Protein AF-A0AA38F7Z0-F1 (afdb_monomer)

InterPro domains:
  IPR015679 Phospholipase D family [PTHR18896] (1-92)
  IPR024632 Phospholipase D, C-terminal [PF12357] (46-92)

Secondary structure (DSSP, 8-state):
--SSSS---------TTSSTTTS---SHHHHHHHHHHHHHHS---GGGG-TTSHHHHHHHHHHHHHHHHHHHSGGGGSGGG-S-S-------

Structure (mmCIF, N/CA/C/O backbone):
data_AF-A0AA38F7Z0-F1
#
_entry.id   AF-A0AA38F7Z0-F1
#
loop_
_atom_site.group_PDB
_atom_site.id
_atom_site.type_symbol
_atom_site.label_atom_id
_atom_site.label_alt_id
_atom_site.label_comp_id
_atom_site.label_asym_id
_atom_site.label_entity_id
_atom_site.label_seq_id
_atom_site.pdbx_PDB_ins_code
_atom_site.Cartn_x
_atom_site.Cartn_y
_atom_site.Cartn_z
_atom_site.occupancy
_atom_site.B_iso_or_equiv
_atom_site.auth_seq_id
_atom_site.auth_comp_id
_atom_site.auth_asym_id
_atom_site.auth_atom_id
_atom_site.pdbx_PDB_model_num
ATOM 1 N N . MET A 1 1 ? 18.245 2.809 6.932 1.00 81.88 1 MET A N 1
ATOM 2 C CA . MET A 1 1 ? 19.049 2.989 5.702 1.00 81.88 1 MET A CA 1
ATOM 3 C C . MET A 1 1 ? 20.378 3.685 6.009 1.00 81.88 1 MET A C 1
ATOM 5 O O . MET A 1 1 ? 20.745 4.636 5.338 1.00 81.88 1 MET A O 1
ATOM 9 N N . ASP A 1 2 ? 21.088 3.254 7.049 1.00 92.62 2 ASP A N 1
ATOM 10 C CA . ASP A 1 2 ? 22.281 3.964 7.538 1.00 92.62 2 ASP A CA 1
ATOM 11 C C . ASP A 1 2 ? 23.550 3.627 6.732 1.00 92.62 2 ASP A C 1
ATOM 13 O O . ASP A 1 2 ? 24.477 4.423 6.656 1.00 92.62 2 ASP A O 1
ATOM 17 N N . GLY A 1 3 ? 23.599 2.444 6.107 1.00 93.44 3 GLY A N 1
ATOM 18 C CA . GLY A 1 3 ? 24.756 1.966 5.340 1.00 93.44 3 GLY A CA 1
ATOM 19 C C . GLY A 1 3 ? 25.970 1.579 6.195 1.00 93.44 3 GLY A C 1
ATOM 20 O O . GLY A 1 3 ? 26.773 0.766 5.748 1.00 93.44 3 GLY A O 1
ATOM 21 N N . ALA A 1 4 ? 26.082 2.102 7.422 1.00 94.50 4 ALA A N 1
ATOM 22 C CA . ALA A 1 4 ? 27.134 1.785 8.389 1.00 94.50 4 ALA A CA 1
ATOM 23 C C . ALA A 1 4 ? 26.650 0.927 9.578 1.00 94.50 4 ALA A C 1
ATOM 25 O O . ALA A 1 4 ? 27.422 0.651 10.496 1.00 94.50 4 ALA A O 1
ATOM 26 N N . ARG A 1 5 ? 25.386 0.490 9.558 1.00 95.88 5 ARG A N 1
ATOM 27 C CA . ARG A 1 5 ? 24.814 -0.469 10.515 1.00 95.88 5 ARG A CA 1
ATOM 28 C C . ARG A 1 5 ? 24.718 -1.841 9.858 1.00 95.88 5 ARG A C 1
ATOM 30 O O . ARG A 1 5 ? 25.733 -2.510 9.694 1.00 95.88 5 ARG A O 1
ATOM 37 N N . ASP A 1 6 ? 23.525 -2.227 9.431 1.00 96.56 6 ASP A N 1
ATOM 38 C CA . ASP A 1 6 ? 23.291 -3.522 8.803 1.00 96.56 6 ASP A CA 1
ATOM 39 C C . ASP A 1 6 ? 23.549 -3.472 7.292 1.00 96.56 6 ASP A C 1
ATOM 41 O O . ASP A 1 6 ? 23.405 -2.430 6.643 1.00 96.56 6 ASP A O 1
ATOM 45 N N . SER A 1 7 ? 23.953 -4.617 6.735 1.00 95.56 7 SER A N 1
ATOM 46 C CA . SER A 1 7 ? 24.134 -4.782 5.291 1.00 95.56 7 SER A CA 1
ATOM 47 C C . SER A 1 7 ? 22.792 -5.067 4.625 1.00 95.56 7 SER A C 1
ATOM 49 O O . SER A 1 7 ? 22.141 -6.052 4.955 1.00 95.56 7 SER A O 1
ATOM 51 N N . GLU A 1 8 ? 22.422 -4.239 3.652 1.00 97.44 8 GLU A N 1
ATOM 52 C CA . GLU A 1 8 ? 2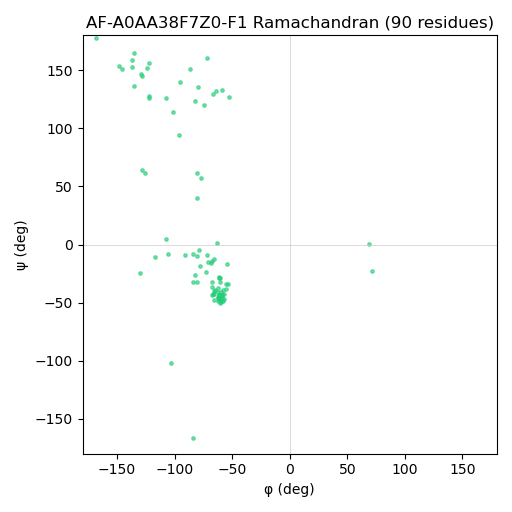1.177 -4.349 2.888 1.00 97.44 8 GLU A CA 1
ATOM 53 C C . GLU A 1 8 ? 21.478 -4.421 1.386 1.00 97.44 8 GLU A C 1
ATOM 55 O O . GLU A 1 8 ? 22.466 -3.852 0.912 1.00 97.44 8 GLU A O 1
ATOM 60 N N . ILE A 1 9 ? 20.610 -5.077 0.612 1.00 96.81 9 ILE A N 1
ATOM 61 C CA . ILE A 1 9 ? 20.673 -5.097 -0.856 1.00 96.81 9 ILE A CA 1
ATOM 62 C C . ILE A 1 9 ? 19.276 -4.878 -1.442 1.00 96.81 9 ILE A C 1
ATOM 64 O O . ILE A 1 9 ? 18.299 -5.462 -0.983 1.00 96.81 9 ILE A O 1
ATOM 68 N N . ALA A 1 10 ? 19.174 -4.034 -2.470 1.00 97.12 10 ALA A N 1
ATOM 69 C CA . ALA A 1 10 ? 17.915 -3.711 -3.135 1.00 97.12 10 ALA A CA 1
ATOM 70 C C . ALA A 1 10 ? 18.083 -3.686 -4.660 1.00 97.12 10 ALA A C 1
ATOM 72 O O . ALA A 1 10 ? 19.162 -3.392 -5.173 1.00 97.12 10 ALA A O 1
ATOM 73 N N . MET A 1 11 ? 16.995 -3.966 -5.383 1.00 97.69 11 MET A N 1
ATOM 74 C CA . MET A 1 11 ? 16.929 -3.893 -6.844 1.00 97.69 11 MET A CA 1
ATOM 75 C C . MET A 1 11 ? 15.831 -2.919 -7.267 1.00 97.69 11 MET A C 1
ATOM 77 O O . MET A 1 11 ? 14.674 -3.077 -6.884 1.00 97.69 11 MET A O 1
ATOM 81 N N . GLY A 1 12 ? 16.195 -1.940 -8.093 1.00 96.31 12 GLY A N 1
ATOM 82 C CA . GLY A 1 12 ? 15.261 -1.021 -8.736 1.00 96.31 12 GLY A CA 1
ATOM 83 C C . GLY A 1 12 ? 15.138 -1.339 -10.222 1.00 96.31 12 GLY A C 1
ATOM 84 O O . GLY A 1 12 ? 16.138 -1.389 -10.933 1.00 96.31 12 GLY A O 1
ATOM 85 N N . ALA A 1 13 ? 13.914 -1.541 -10.706 1.00 94.06 13 ALA A N 1
ATOM 86 C CA . A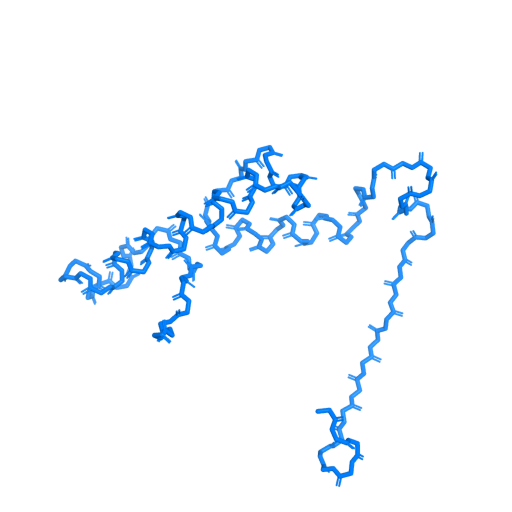LA A 1 13 ? 13.646 -1.783 -12.119 1.00 94.06 13 ALA A CA 1
ATOM 87 C C . ALA A 1 13 ? 12.301 -1.177 -12.538 1.00 94.06 13 ALA A C 1
ATOM 89 O O . ALA A 1 13 ? 11.362 -1.108 -11.749 1.00 94.06 13 ALA A O 1
ATOM 90 N N . TYR A 1 14 ? 12.195 -0.788 -13.807 1.00 91.88 14 TYR A N 1
ATOM 91 C CA . TYR A 1 14 ? 10.955 -0.330 -14.432 1.00 91.88 14 TYR A CA 1
ATOM 92 C C . TYR A 1 14 ? 10.795 -0.972 -15.816 1.00 91.88 14 TYR A C 1
ATOM 94 O O . TYR A 1 14 ? 11.736 -1.549 -16.367 1.00 91.88 14 TYR A O 1
ATOM 102 N N . LYS A 1 15 ? 9.588 -0.912 -16.386 1.00 89.00 15 LYS A N 1
ATOM 103 C CA . LYS A 1 15 ? 9.324 -1.365 -17.758 1.00 89.00 15 LYS A CA 1
ATOM 104 C C . LYS A 1 15 ? 9.263 -0.149 -18.683 1.00 89.00 15 LYS A C 1
ATOM 10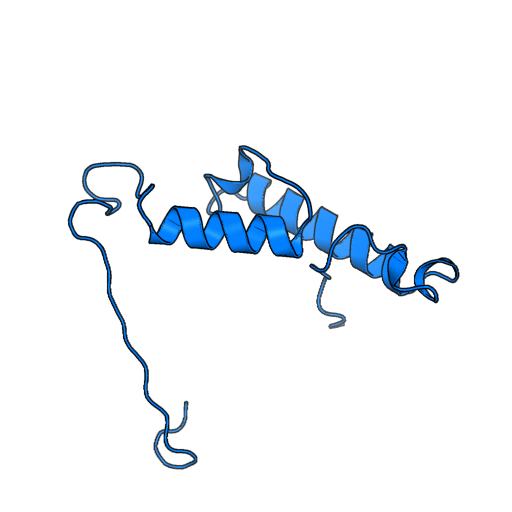6 O O . LYS A 1 15 ? 8.312 0.611 -18.547 1.00 89.00 15 LYS A O 1
ATOM 111 N N . PRO A 1 16 ? 10.202 0.025 -19.636 1.00 87.88 16 PRO A N 1
ATOM 112 C CA . PRO A 1 16 ? 10.247 1.218 -20.489 1.00 87.88 16 PRO A CA 1
ATOM 113 C C . PRO A 1 16 ? 8.940 1.505 -21.245 1.00 87.88 16 PRO A C 1
ATOM 115 O O . PRO A 1 16 ? 8.523 2.654 -21.323 1.00 87.88 16 PRO A O 1
ATOM 118 N N . LEU A 1 17 ? 8.253 0.457 -21.719 1.00 86.50 17 LEU A N 1
ATOM 119 C CA . LEU A 1 17 ? 6.973 0.560 -22.442 1.00 86.50 17 LEU A CA 1
ATOM 120 C C . LEU A 1 17 ? 5.741 0.778 -21.541 1.00 86.50 17 LEU A C 1
ATOM 122 O O . LEU A 1 17 ? 4.635 0.923 -22.044 1.00 86.50 17 LEU A O 1
ATOM 126 N N . HIS A 1 18 ? 5.903 0.767 -20.217 1.00 83.19 18 HIS A N 1
ATOM 127 C CA . HIS A 1 18 ? 4.824 0.998 -19.253 1.00 83.19 18 HIS A CA 1
ATOM 128 C C . HIS A 1 18 ? 5.225 2.132 -18.309 1.00 83.19 18 HIS A C 1
ATOM 130 O O . HIS A 1 18 ? 5.380 1.935 -17.104 1.00 83.19 18 HIS A O 1
ATOM 136 N N . THR A 1 19 ? 5.445 3.313 -18.883 1.00 83.19 19 THR A N 1
ATOM 137 C CA . THR A 1 19 ? 5.789 4.541 -18.160 1.00 83.19 19 THR A CA 1
ATOM 138 C C . THR A 1 19 ? 4.768 5.633 -18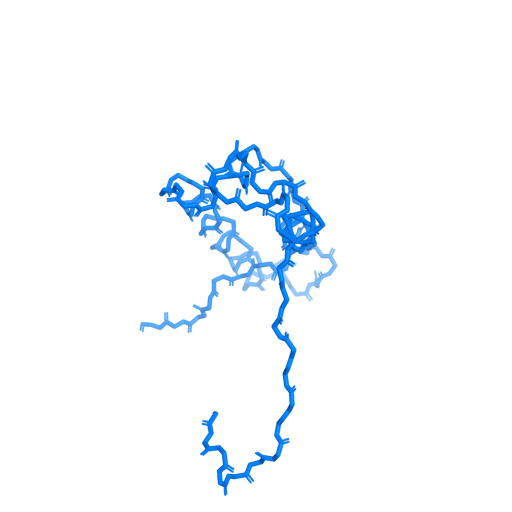.461 1.00 83.19 19 THR A C 1
ATOM 140 O O . THR A 1 19 ? 4.136 5.620 -19.514 1.00 83.19 19 THR A O 1
ATOM 143 N N . TYR A 1 20 ? 4.642 6.602 -17.551 1.00 73.81 20 TYR A N 1
ATOM 144 C CA . TYR A 1 20 ? 3.704 7.729 -17.643 1.00 73.81 20 TYR A CA 1
ATOM 145 C C . TYR A 1 20 ? 3.939 8.689 -18.829 1.00 73.81 20 TYR A C 1
ATOM 147 O O . TYR A 1 20 ? 3.223 9.679 -18.940 1.00 73.81 20 TYR A O 1
ATOM 155 N N . MET A 1 21 ? 4.932 8.443 -19.692 1.00 68.31 21 MET A N 1
ATOM 156 C CA . MET A 1 21 ? 5.231 9.320 -20.828 1.00 68.31 21 MET A CA 1
ATOM 157 C C . MET A 1 21 ? 4.305 9.090 -22.031 1.00 68.31 21 MET A C 1
ATOM 159 O O . MET A 1 21 ? 3.975 10.063 -22.698 1.00 68.31 21 MET A O 1
ATOM 163 N N . ASP A 1 22 ? 3.834 7.856 -22.266 1.00 54.66 22 ASP A N 1
ATOM 164 C CA . ASP A 1 22 ? 3.079 7.513 -23.489 1.00 54.66 22 ASP A CA 1
ATOM 165 C C . ASP A 1 22 ? 1.755 6.762 -23.236 1.00 54.66 22 ASP A C 1
ATOM 167 O O . ASP A 1 22 ? 0.845 6.816 -24.063 1.00 54.66 22 ASP A O 1
ATOM 171 N N . VAL A 1 23 ? 1.611 6.053 -22.107 1.00 62.62 23 VAL A N 1
ATOM 172 C CA . VAL A 1 23 ? 0.422 5.240 -21.772 1.00 62.62 23 VAL A CA 1
ATOM 173 C C . VAL A 1 23 ? 0.222 5.234 -20.253 1.00 62.62 23 VAL A C 1
ATOM 175 O O . VAL A 1 23 ? 1.188 5.356 -19.499 1.00 62.62 23 VAL A O 1
ATOM 178 N N . SER A 1 24 ? -1.012 5.040 -19.769 1.00 70.56 24 SER A N 1
ATOM 179 C CA . SER A 1 24 ? -1.220 4.669 -18.359 1.00 70.56 24 SER A CA 1
ATOM 180 C C . SER A 1 24 ? -0.347 3.440 -18.044 1.00 70.56 24 SER A C 1
ATOM 182 O O . SER A 1 24 ? -0.402 2.466 -18.803 1.00 70.56 24 SER A O 1
ATOM 184 N N . PRO A 1 25 ? 0.498 3.456 -16.994 1.00 81.50 25 PRO A N 1
ATOM 185 C CA . PRO A 1 25 ? 1.514 2.428 -16.762 1.00 81.50 25 PRO A CA 1
ATOM 186 C C . PRO A 1 25 ? 0.916 1.129 -16.194 1.00 81.50 25 PRO A C 1
ATOM 188 O O . PRO A 1 25 ? 1.343 0.627 -15.160 1.00 81.50 25 PRO A O 1
ATOM 191 N N . GLN A 1 26 ? -0.042 0.535 -16.904 1.00 86.06 26 GLN A N 1
ATOM 192 C CA . GLN A 1 26 ? -0.782 -0.677 -16.537 1.00 86.06 26 GLN A CA 1
ATOM 193 C C . GLN A 1 26 ? 0.000 -1.970 -16.845 1.00 86.06 26 GLN A C 1
ATOM 195 O O . GLN A 1 26 ? -0.533 -2.956 -17.345 1.00 86.06 26 GLN A O 1
ATOM 200 N N . GLY A 1 27 ? 1.310 -1.961 -16.586 1.00 89.38 27 GLY A N 1
ATOM 201 C CA . GLY A 1 27 ? 2.175 -3.129 -16.752 1.00 89.38 27 GLY A CA 1
ATOM 202 C C . GLY A 1 27 ? 2.157 -4.067 -15.539 1.00 89.38 27 GLY A C 1
ATOM 203 O O . GLY A 1 27 ? 1.363 -3.924 -14.612 1.00 89.38 27 GLY A O 1
ATOM 204 N N . LYS A 1 28 ? 3.121 -4.998 -15.489 1.00 92.31 28 LYS A N 1
ATOM 205 C CA . LYS A 1 28 ? 3.267 -5.951 -14.366 1.00 92.31 28 LYS A CA 1
ATOM 206 C C . LYS A 1 28 ? 3.382 -5.283 -12.990 1.00 92.31 28 LYS A C 1
ATOM 208 O O . LYS A 1 28 ? 2.900 -5.844 -12.018 1.00 92.31 28 LYS A O 1
ATOM 213 N N . ILE A 1 29 ? 4.013 -4.110 -12.912 1.00 93.44 29 ILE A N 1
ATOM 214 C CA . ILE A 1 29 ? 4.156 -3.360 -11.654 1.00 93.44 29 ILE A CA 1
ATOM 215 C C . ILE A 1 29 ? 2.783 -2.892 -11.162 1.00 93.44 29 ILE A C 1
ATOM 217 O O . ILE A 1 29 ? 2.443 -3.127 -10.010 1.00 93.44 29 ILE A O 1
ATOM 221 N N . HIS A 1 30 ? 1.974 -2.298 -12.041 1.00 93.25 30 HIS A N 1
ATOM 222 C CA . HIS A 1 30 ? 0.615 -1.882 -11.703 1.00 93.25 30 HIS A CA 1
ATOM 223 C C . HIS A 1 30 ? -0.254 -3.073 -11.296 1.00 93.25 30 HIS A C 1
ATOM 225 O O . HIS A 1 30 ? -0.866 -3.032 -10.238 1.00 93.25 30 HIS A O 1
ATOM 231 N N . GLY A 1 31 ? -0.230 -4.171 -12.061 1.00 94.62 31 GLY A N 1
ATOM 232 C CA . GLY A 1 31 ? -0.962 -5.387 -11.689 1.00 94.62 31 GLY A CA 1
ATOM 233 C C . GLY A 1 31 ? -0.544 -5.947 -10.324 1.00 94.62 31 GLY A C 1
ATOM 234 O O . GLY A 1 31 ? -1.395 -6.362 -9.546 1.00 94.62 31 GLY A O 1
ATOM 235 N N . PHE A 1 32 ? 0.752 -5.906 -9.998 1.00 96.19 32 PHE A N 1
ATOM 236 C CA . PHE A 1 32 ? 1.249 -6.320 -8.685 1.00 96.19 32 PHE A CA 1
ATOM 237 C C . PHE A 1 32 ? 0.756 -5.401 -7.558 1.00 96.19 32 PHE A C 1
ATOM 239 O O . PHE A 1 32 ? 0.309 -5.896 -6.530 1.00 96.19 32 PHE A O 1
ATOM 246 N N . ILE A 1 33 ? 0.756 -4.079 -7.769 1.00 95.25 33 ILE A N 1
ATOM 247 C CA . ILE A 1 33 ? 0.200 -3.112 -6.808 1.00 95.25 33 ILE A CA 1
ATOM 248 C C . ILE A 1 33 ? -1.289 -3.385 -6.572 1.00 95.25 33 ILE A C 1
ATOM 250 O O . ILE A 1 33 ? -1.702 -3.511 -5.424 1.00 95.25 33 ILE A O 1
ATOM 254 N N . ILE A 1 34 ? -2.082 -3.544 -7.636 1.00 96.25 34 ILE A N 1
ATOM 255 C CA . ILE A 1 34 ? -3.519 -3.831 -7.522 1.00 96.25 34 ILE A CA 1
ATOM 256 C C . ILE A 1 34 ? -3.767 -5.176 -6.821 1.00 96.25 34 ILE A C 1
ATOM 258 O O . ILE A 1 34 ? -4.681 -5.279 -6.008 1.00 96.25 34 ILE A O 1
ATOM 262 N N . SER A 1 35 ? -2.930 -6.189 -7.068 1.00 96.94 35 SER A N 1
ATOM 263 C CA . SER A 1 35 ? -3.008 -7.474 -6.361 1.00 96.94 35 SER A CA 1
ATOM 264 C C . SER A 1 35 ? -2.780 -7.326 -4.856 1.00 96.94 35 SER A C 1
ATOM 266 O O . SER A 1 35 ? -3.518 -7.928 -4.084 1.00 96.94 35 SER A O 1
ATOM 268 N N . LEU A 1 36 ? -1.792 -6.528 -4.436 1.00 97.31 36 LEU A N 1
ATOM 269 C CA . LEU A 1 36 ? -1.549 -6.252 -3.015 1.00 97.31 36 LEU A CA 1
ATOM 270 C C . LEU A 1 36 ? -2.706 -5.465 -2.395 1.00 97.31 36 LEU A C 1
ATOM 272 O O . LEU A 1 36 ? -3.119 -5.736 -1.273 1.00 97.31 36 LEU A O 1
ATOM 276 N N . TRP A 1 37 ? -3.261 -4.504 -3.131 1.00 97.31 37 TRP A N 1
ATOM 277 C CA . TRP A 1 37 ? -4.422 -3.741 -2.676 1.00 97.31 37 TRP A CA 1
ATOM 278 C C . TRP A 1 37 ? -5.628 -4.655 -2.456 1.00 97.31 37 TRP A C 1
ATOM 280 O O . TRP A 1 37 ? -6.273 -4.561 -1.416 1.00 97.31 37 TRP A O 1
ATOM 290 N N . TYR A 1 38 ? -5.883 -5.586 -3.377 1.00 96.81 38 TYR A N 1
ATOM 291 C CA . TYR A 1 38 ? -6.925 -6.594 -3.213 1.00 96.81 38 TYR A CA 1
ATOM 292 C C . TYR A 1 38 ? -6.668 -7.518 -2.020 1.00 96.81 38 TYR A C 1
ATOM 294 O O . TYR A 1 38 ? -7.573 -7.746 -1.225 1.00 96.81 38 TYR A O 1
ATOM 302 N N . GLU A 1 39 ? -5.441 -8.018 -1.864 1.00 96.19 39 GLU A N 1
ATOM 303 C CA . GLU A 1 39 ? -5.060 -8.866 -0.730 1.00 96.19 39 GLU A CA 1
ATOM 304 C C . GLU A 1 39 ? -5.312 -8.167 0.613 1.00 96.19 39 GLU A C 1
ATOM 306 O O . GLU A 1 39 ? -5.824 -8.778 1.549 1.00 96.19 39 GLU A O 1
ATOM 311 N N . HIS A 1 40 ? -4.977 -6.879 0.707 1.00 95.88 40 HIS A N 1
ATOM 312 C CA . HIS A 1 40 ? -5.096 -6.135 1.954 1.00 95.88 40 HIS A CA 1
ATOM 313 C C . HIS A 1 40 ? -6.494 -5.573 2.209 1.00 95.88 40 HIS A C 1
ATOM 315 O O . HIS A 1 40 ? -6.885 -5.487 3.367 1.00 95.88 40 HIS A O 1
ATOM 321 N N . MET A 1 41 ? -7.253 -5.190 1.182 1.00 95.75 41 MET A N 1
ATOM 322 C CA . MET A 1 41 ? -8.566 -4.547 1.345 1.00 95.75 41 MET A CA 1
ATOM 323 C C . MET A 1 41 ? -9.752 -5.462 1.031 1.00 95.75 41 MET A C 1
ATOM 325 O O . MET A 1 41 ? -10.891 -5.069 1.258 1.00 95.75 41 MET A O 1
ATOM 329 N N . GLY A 1 42 ? -9.517 -6.661 0.492 1.00 94.06 42 GLY A N 1
ATOM 330 C CA . GLY A 1 42 ? -10.557 -7.639 0.158 1.00 94.06 42 GLY A CA 1
ATOM 331 C C . GLY A 1 42 ? -11.474 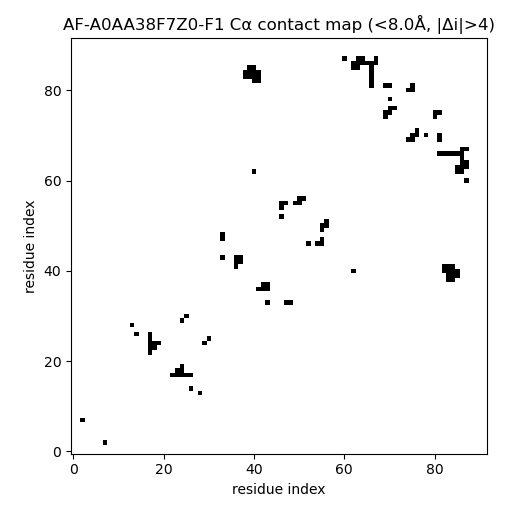-7.233 -1.003 1.00 94.06 42 GLY A C 1
ATOM 332 O O . GLY A 1 42 ? -12.386 -7.981 -1.358 1.00 94.06 42 GLY A O 1
ATOM 333 N N . ILE A 1 43 ? -11.250 -6.064 -1.613 1.00 95.00 43 ILE A N 1
ATOM 334 C CA . ILE A 1 43 ? -12.103 -5.488 -2.656 1.00 95.00 43 ILE A CA 1
ATOM 335 C C . ILE A 1 43 ? -11.270 -4.897 -3.796 1.00 95.00 43 ILE A C 1
ATOM 337 O O . ILE A 1 43 ? -10.102 -4.551 -3.623 1.00 95.00 43 ILE A O 1
ATOM 341 N N . LEU A 1 44 ? -11.892 -4.756 -4.966 1.00 94.94 44 LEU A N 1
ATOM 342 C CA . LEU A 1 44 ? -11.350 -4.030 -6.111 1.00 94.94 44 LEU A CA 1
ATOM 343 C C . LEU A 1 44 ? -12.322 -2.920 -6.497 1.00 94.94 44 LEU A C 1
ATOM 345 O O . LEU A 1 44 ? -13.505 -3.184 -6.703 1.00 94.94 44 LEU A O 1
ATOM 349 N N . LEU A 1 45 ? -11.810 -1.697 -6.600 1.00 94.69 45 LEU A N 1
ATOM 350 C CA . LEU A 1 45 ? -12.560 -0.513 -7.005 1.00 94.69 45 LEU A CA 1
ATOM 351 C C . LEU A 1 45 ? -11.812 0.204 -8.127 1.00 94.69 45 LEU A C 1
ATOM 353 O O . LEU A 1 45 ? -10.580 0.237 -8.127 1.00 94.69 45 LEU A O 1
ATOM 357 N N . ASP A 1 46 ? -12.551 0.821 -9.048 1.00 94.00 46 ASP A N 1
ATOM 358 C CA . ASP A 1 46 ? -11.969 1.583 -10.163 1.00 94.00 46 ASP A CA 1
ATOM 359 C C . ASP A 1 46 ? -11.127 2.769 -9.672 1.00 94.00 46 ASP A C 1
ATOM 361 O O . ASP A 1 46 ? -10.128 3.125 -10.297 1.00 94.00 46 ASP A O 1
ATOM 365 N N . ASP A 1 47 ? -11.467 3.332 -8.507 1.00 93.25 47 ASP A N 1
ATOM 366 C CA . ASP A 1 47 ? -10.676 4.367 -7.838 1.00 93.25 47 ASP A CA 1
ATOM 367 C C . ASP A 1 47 ? -9.211 3.944 -7.632 1.00 93.25 47 ASP A C 1
ATOM 369 O O . ASP A 1 47 ? -8.306 4.768 -7.771 1.00 93.25 47 ASP A O 1
ATOM 373 N N . PHE A 1 48 ? -8.950 2.652 -7.391 1.00 94.06 48 PHE A N 1
ATOM 374 C CA . PHE A 1 48 ? -7.601 2.119 -7.159 1.00 94.06 48 PHE A CA 1
ATOM 375 C C . PHE A 1 48 ? -6.712 2.169 -8.407 1.00 94.06 48 PHE A C 1
ATOM 377 O O . PHE A 1 48 ? -5.486 2.093 -8.303 1.00 94.06 48 PHE A O 1
ATOM 384 N N . LEU A 1 49 ? -7.299 2.352 -9.595 1.00 92.31 49 LEU A N 1
ATOM 385 C CA . LEU A 1 49 ? -6.551 2.599 -10.828 1.00 92.31 49 LEU A CA 1
ATOM 386 C C . LEU A 1 49 ? -5.911 3.998 -10.846 1.00 92.31 49 LEU A C 1
ATOM 388 O O . LEU A 1 49 ? -4.999 4.251 -11.639 1.00 92.31 49 LEU A O 1
ATOM 392 N N . HIS A 1 50 ? -6.351 4.889 -9.952 1.00 91.88 50 HIS A N 1
ATOM 393 C CA . HIS A 1 50 ? -5.920 6.279 -9.843 1.00 91.88 50 HIS A CA 1
ATOM 394 C C . HIS A 1 50 ? -5.498 6.631 -8.402 1.00 91.88 50 HIS A C 1
ATOM 396 O O . HIS A 1 50 ? -6.095 7.512 -7.778 1.00 91.88 50 HIS A O 1
ATOM 402 N N . PRO A 1 51 ? -4.425 6.009 -7.866 1.00 92.31 51 PRO A N 1
ATOM 403 C CA . PRO A 1 51 ? -4.003 6.186 -6.470 1.00 92.31 51 PRO A CA 1
ATOM 404 C C . PRO A 1 51 ? -3.517 7.606 -6.137 1.00 92.31 51 PRO A C 1
ATOM 406 O O . PRO A 1 51 ? -3.357 7.960 -4.975 1.00 92.31 51 PRO A O 1
ATOM 409 N N . ASN A 1 52 ? -3.274 8.440 -7.149 1.00 91.12 52 ASN A N 1
ATOM 410 C CA . ASN A 1 52 ? -2.941 9.854 -6.991 1.00 91.12 52 ASN A CA 1
ATOM 411 C C . ASN A 1 52 ? -4.172 10.751 -6.759 1.00 91.12 52 ASN A C 1
ATOM 413 O O . ASN A 1 52 ? -4.007 11.938 -6.481 1.00 91.12 52 ASN A O 1
ATOM 417 N N . ASN A 1 53 ? -5.389 10.223 -6.915 1.00 94.00 53 ASN A N 1
ATOM 418 C CA . ASN A 1 53 ? -6.623 10.949 -6.646 1.00 94.00 53 ASN A CA 1
ATOM 419 C C . ASN A 1 53 ? -6.905 10.968 -5.134 1.00 94.00 53 ASN A C 1
ATOM 421 O O . ASN A 1 53 ? -6.829 9.941 -4.459 1.00 94.00 53 ASN A O 1
ATOM 425 N N . THR A 1 54 ? -7.296 12.127 -4.605 1.00 96.75 54 THR A N 1
ATOM 426 C CA . THR A 1 54 ? -7.724 12.268 -3.207 1.00 96.75 54 THR A CA 1
ATOM 427 C C . THR A 1 54 ? -8.940 11.404 -2.885 1.00 96.75 54 THR A C 1
ATOM 429 O O . THR A 1 54 ? -9.025 10.899 -1.772 1.00 96.75 54 THR A O 1
ATOM 432 N N . GLN A 1 55 ? -9.838 11.176 -3.850 1.00 96.62 55 GLN A N 1
ATOM 433 C CA . GLN A 1 55 ? -10.968 10.255 -3.693 1.00 96.62 55 GLN A CA 1
ATOM 434 C C . GLN A 1 55 ? -10.494 8.824 -3.417 1.00 96.62 55 GLN A C 1
ATOM 436 O O . GLN A 1 55 ? -10.951 8.213 -2.456 1.00 96.62 55 GLN A O 1
ATOM 441 N N . CYS A 1 56 ? -9.533 8.317 -4.200 1.00 96.56 56 CYS A N 1
ATOM 442 C CA . CYS A 1 56 ? -8.966 6.986 -3.989 1.00 96.56 56 CYS A CA 1
ATOM 443 C C . CYS A 1 56 ? -8.386 6.857 -2.578 1.00 96.56 56 CYS A C 1
ATOM 445 O O . CYS A 1 56 ? -8.668 5.889 -1.877 1.00 96.56 56 CYS A O 1
ATOM 447 N N . MET A 1 57 ? -7.607 7.847 -2.140 1.00 96.69 57 MET A N 1
ATOM 448 C CA . MET A 1 57 ? -7.031 7.827 -0.794 1.00 96.69 57 MET A CA 1
ATOM 449 C C . MET A 1 57 ? -8.089 7.969 0.306 1.00 96.69 57 MET A C 1
ATOM 451 O O . MET A 1 57 ? -7.934 7.367 1.363 1.00 96.69 57 MET A O 1
ATOM 455 N N . GLY A 1 58 ? -9.178 8.704 0.058 1.00 97.25 58 GLY A N 1
ATOM 456 C CA . GLY A 1 58 ? -10.333 8.763 0.956 1.00 97.25 58 GLY A CA 1
ATOM 457 C C . GLY A 1 58 ? -10.935 7.380 1.194 1.00 97.25 58 GLY A C 1
ATOM 458 O O . GLY A 1 58 ? -11.069 6.966 2.340 1.00 97.25 58 GLY A O 1
ATOM 459 N N . VAL A 1 59 ? -11.175 6.624 0.120 1.00 96.50 59 VAL A N 1
ATOM 460 C CA . VAL A 1 59 ? -11.702 5.252 0.200 1.00 96.50 59 VAL A CA 1
ATOM 461 C C . VAL A 1 59 ? -10.741 4.318 0.941 1.00 96.50 59 VAL A C 1
ATOM 463 O O . VAL A 1 59 ? -11.166 3.561 1.808 1.00 96.50 59 VAL A O 1
ATOM 466 N N . VAL A 1 60 ? -9.439 4.383 0.642 1.00 96.94 60 VAL A N 1
ATOM 467 C CA . VAL A 1 60 ? -8.417 3.570 1.330 1.00 96.94 60 VAL A CA 1
ATOM 468 C C . VAL A 1 60 ? -8.416 3.844 2.837 1.00 96.94 60 VAL A C 1
ATOM 470 O O . VAL A 1 60 ? -8.368 2.907 3.633 1.00 96.94 60 VAL A O 1
ATOM 473 N N . ASN A 1 61 ? -8.513 5.114 3.233 1.00 96.44 61 ASN A N 1
ATOM 474 C CA . ASN A 1 61 ? -8.562 5.502 4.641 1.00 96.44 61 ASN A CA 1
ATOM 475 C C . ASN A 1 61 ? -9.858 5.034 5.317 1.00 96.44 61 ASN A C 1
ATOM 477 O O . ASN A 1 61 ? -9.804 4.500 6.419 1.00 96.44 61 ASN A O 1
ATOM 481 N N . GLU A 1 62 ? -11.011 5.181 4.660 1.00 96.19 62 GLU A N 1
ATOM 482 C CA . GLU A 1 62 ? -12.296 4.694 5.182 1.00 96.19 62 GLU A CA 1
ATOM 483 C C . GLU A 1 62 ? -12.279 3.178 5.419 1.00 96.19 62 GLU A C 1
ATOM 485 O O . GLU A 1 62 ? -12.764 2.705 6.448 1.00 96.19 62 GLU A O 1
ATOM 490 N N . ILE A 1 63 ? -11.678 2.415 4.499 1.00 95.81 63 ILE A N 1
ATOM 491 C CA . ILE A 1 63 ? -11.475 0.970 4.652 1.00 95.81 63 ILE A CA 1
ATOM 492 C C . ILE A 1 63 ? -10.579 0.681 5.862 1.00 95.81 63 ILE A C 1
ATOM 494 O O . ILE A 1 63 ? -10.946 -0.137 6.705 1.00 95.81 63 ILE A O 1
ATOM 498 N N . GLY A 1 64 ? -9.442 1.375 5.976 1.00 95.75 64 GLY A N 1
ATOM 499 C CA . GLY A 1 64 ? -8.502 1.211 7.087 1.00 95.75 64 GLY A CA 1
ATOM 500 C C . GLY A 1 64 ? -9.123 1.496 8.457 1.00 95.75 64 GLY A C 1
ATOM 501 O O . GLY A 1 64 ? -8.927 0.716 9.389 1.00 95.75 64 GLY A O 1
ATOM 502 N N . GLU A 1 65 ? -9.917 2.564 8.572 1.00 95.31 65 GLU A N 1
ATOM 503 C CA . GLU A 1 65 ? -10.648 2.911 9.797 1.00 95.31 65 GLU A CA 1
ATOM 504 C C . GLU A 1 65 ? -11.733 1.886 10.123 1.00 95.31 65 GLU A C 1
ATOM 506 O O . GLU A 1 65 ? -11.901 1.483 11.275 1.00 95.31 65 GLU A O 1
ATOM 511 N N . LYS A 1 66 ? -12.481 1.433 9.114 1.00 93.88 66 LYS A N 1
ATOM 512 C CA . LYS A 1 66 ? -13.524 0.427 9.309 1.00 93.88 66 LYS A CA 1
ATOM 513 C C . LYS A 1 66 ? -12.933 -0.878 9.846 1.00 93.88 66 LYS A C 1
ATOM 515 O O . LYS A 1 66 ? -13.420 -1.384 10.853 1.00 93.88 66 LYS A O 1
ATOM 520 N N . ILE A 1 67 ? -11.879 -1.390 9.213 1.00 93.25 67 ILE A N 1
ATOM 521 C CA . ILE A 1 67 ? -11.241 -2.650 9.619 1.00 93.25 67 ILE A CA 1
ATOM 522 C C . ILE A 1 67 ? -10.558 -2.492 10.981 1.00 93.25 67 ILE A C 1
ATOM 524 O O . ILE A 1 67 ? -10.619 -3.406 11.796 1.00 93.25 67 ILE A O 1
ATOM 528 N N . TRP A 1 68 ? -9.965 -1.329 11.278 1.00 93.25 68 TRP A N 1
ATOM 529 C CA . TRP A 1 68 ? -9.442 -1.044 12.616 1.00 93.25 68 TRP A CA 1
ATOM 530 C C . TRP A 1 68 ? -10.537 -1.138 13.688 1.00 93.25 68 TRP A C 1
ATOM 532 O O . TRP A 1 68 ? -10.343 -1.799 14.707 1.00 93.25 68 TRP A O 1
ATOM 542 N N . ASN A 1 69 ? -11.708 -0.544 13.440 1.00 91.25 69 ASN A N 1
ATOM 543 C CA . ASN A 1 69 ? -12.847 -0.620 14.355 1.00 91.25 69 ASN A CA 1
ATOM 544 C C . ASN A 1 69 ? -13.390 -2.055 14.502 1.00 91.25 69 ASN A C 1
ATOM 546 O O . ASN A 1 69 ? -13.723 -2.458 15.615 1.00 91.25 69 ASN A O 1
ATOM 550 N N . GLU A 1 70 ? -13.438 -2.838 13.416 1.00 90.69 70 GLU A N 1
ATOM 551 C CA . GLU A 1 70 ? -13.771 -4.273 13.463 1.00 90.69 70 GLU A CA 1
ATOM 552 C C . GLU A 1 70 ? -12.764 -5.041 14.333 1.00 90.69 70 GLU A C 1
ATOM 554 O O . GLU A 1 70 ? -13.159 -5.806 15.211 1.00 90.69 70 GLU A O 1
ATOM 559 N N . PHE A 1 71 ? -11.469 -4.784 14.148 1.00 89.94 71 PHE A N 1
ATOM 560 C CA . PHE A 1 71 ? -10.383 -5.443 14.869 1.00 89.94 71 PHE A CA 1
ATOM 561 C C . PHE A 1 71 ? -10.413 -5.196 16.381 1.00 89.94 71 PHE A C 1
ATOM 563 O O . PHE A 1 71 ? -10.189 -6.126 17.153 1.00 89.94 71 PHE A O 1
ATOM 570 N N . ILE A 1 72 ? -10.706 -3.967 16.816 1.00 89.94 72 ILE A N 1
ATOM 571 C CA . ILE A 1 72 ? -10.774 -3.627 18.248 1.00 89.94 72 ILE A CA 1
ATOM 572 C C . ILE A 1 72 ? -12.133 -3.943 18.891 1.00 89.94 72 ILE A C 1
ATOM 574 O O . ILE A 1 72 ? -12.276 -3.801 20.107 1.00 89.94 72 ILE A O 1
ATOM 578 N N . SER A 1 73 ? -13.139 -4.325 18.099 1.00 87.62 73 SER A N 1
ATOM 579 C CA . SER A 1 73 ? -14.459 -4.700 18.610 1.00 87.62 73 SER A CA 1
ATOM 580 C C . SER A 1 73 ? -14.425 -6.051 19.336 1.00 87.62 73 SER A C 1
ATOM 582 O O . SER A 1 73 ? -13.543 -6.879 19.108 1.00 87.62 73 SER A O 1
ATOM 584 N N . GLU A 1 74 ? -15.423 -6.321 20.184 1.00 76.25 74 GLU A N 1
ATOM 585 C CA . GLU A 1 74 ? -15.566 -7.635 20.835 1.00 76.25 74 GLU A CA 1
ATOM 586 C C . GLU A 1 74 ? -15.738 -8.779 19.812 1.00 76.25 74 GLU A C 1
ATOM 588 O O . GLU A 1 74 ? -15.299 -9.903 20.055 1.00 76.25 74 GLU A O 1
ATOM 593 N N . GLU A 1 75 ? -16.316 -8.489 18.641 1.00 68.44 75 GLU A N 1
ATOM 594 C CA . GLU A 1 75 ? -16.488 -9.430 17.522 1.00 68.44 75 GLU A CA 1
ATOM 595 C C . GLU A 1 75 ? -15.163 -9.737 16.795 1.00 68.44 75 GLU A C 1
ATOM 597 O O . GLU A 1 75 ? -15.015 -10.814 16.208 1.00 68.44 75 GLU A O 1
ATOM 602 N N . GLY A 1 76 ? -14.179 -8.834 16.896 1.00 61.62 76 GLY A N 1
ATOM 603 C CA . GLY A 1 76 ? -12.821 -8.980 16.361 1.00 61.62 76 GLY A CA 1
ATOM 604 C C . GLY A 1 76 ? -11.941 -9.983 17.118 1.00 61.62 76 GLY A C 1
ATOM 605 O O . GLY A 1 76 ? -10.870 -10.349 16.631 1.00 61.62 76 GLY A O 1
ATOM 606 N N . LEU A 1 77 ? -12.391 -10.488 18.277 1.00 63.56 77 LEU A N 1
ATOM 607 C CA . LEU A 1 77 ? -11.680 -11.525 19.040 1.00 63.56 77 LEU A CA 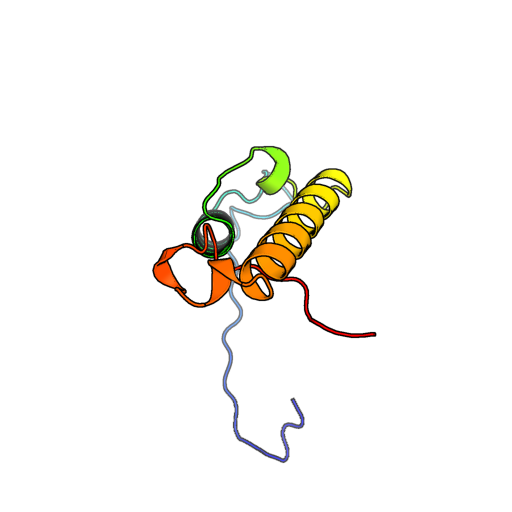1
ATOM 608 C C . LEU A 1 77 ? -11.525 -12.837 18.252 1.00 63.56 77 LEU A C 1
ATOM 610 O O . LEU A 1 77 ? -10.563 -13.578 18.470 1.00 63.56 77 LEU A O 1
ATOM 614 N N . ASP A 1 78 ? -12.443 -13.119 17.323 1.00 74.75 78 ASP A N 1
ATOM 615 C CA . ASP A 1 78 ? -12.276 -14.177 16.332 1.00 74.75 78 ASP A CA 1
ATOM 616 C C . ASP A 1 78 ? -11.749 -13.570 15.029 1.00 74.75 78 ASP A C 1
ATOM 618 O O . ASP A 1 78 ? -12.513 -13.115 14.180 1.00 74.75 78 ASP A O 1
ATOM 622 N N . MET A 1 79 ? -10.424 -13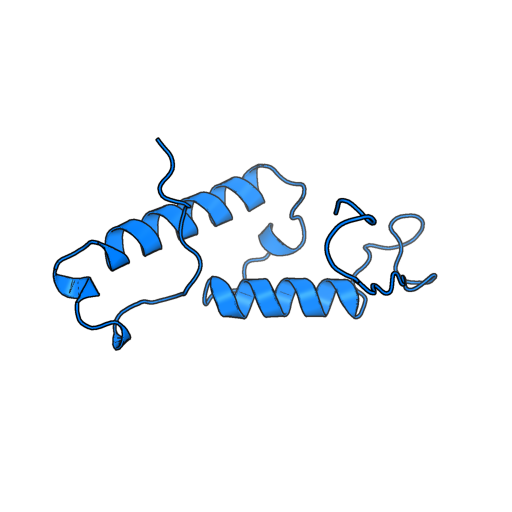.588 14.854 1.00 68.12 79 MET A N 1
ATOM 623 C CA . MET A 1 79 ? -9.740 -13.017 13.682 1.00 68.12 79 MET A CA 1
ATOM 624 C C . MET A 1 79 ? -10.253 -13.559 12.336 1.00 68.12 79 MET A C 1
ATOM 626 O O . MET A 1 79 ? -10.007 -12.950 11.300 1.00 68.12 79 MET A O 1
ATOM 630 N N . ARG A 1 80 ? -10.972 -14.692 12.327 1.00 70.25 80 ARG A N 1
ATOM 631 C CA . ARG A 1 80 ? -11.622 -15.242 11.125 1.00 70.25 80 ARG A CA 1
ATOM 632 C C . ARG A 1 80 ? -12.778 -14.377 10.615 1.00 70.25 80 ARG A C 1
ATOM 634 O O . ARG A 1 80 ? -13.223 -14.595 9.493 1.00 70.25 80 ARG A O 1
ATOM 641 N N . ASN A 1 81 ? -13.254 -13.430 11.420 1.00 72.25 81 ASN A N 1
ATOM 642 C CA . ASN A 1 81 ? -14.347 -12.528 11.073 1.00 72.25 81 ASN A CA 1
ATOM 643 C C . ASN A 1 81 ? -13.873 -11.222 10.422 1.00 72.25 81 ASN A C 1
ATOM 645 O O . ASN A 1 81 ? -14.710 -10.465 9.936 1.00 72.25 81 ASN A O 1
ATOM 649 N N . LEU A 1 82 ? -12.562 -10.950 10.398 1.00 83.69 82 LEU A N 1
ATOM 650 C CA . LEU A 1 82 ? -12.042 -9.761 9.729 1.00 83.69 82 LEU A CA 1
ATOM 651 C C . LEU A 1 82 ? -12.256 -9.876 8.224 1.00 83.69 82 LEU A C 1
ATOM 653 O O . LEU A 1 82 ? -11.896 -10.869 7.591 1.00 83.69 82 LEU A O 1
ATOM 657 N N . THR A 1 83 ? -12.837 -8.830 7.650 1.00 85.06 83 THR A N 1
ATOM 658 C CA . THR A 1 83 ? -13.182 -8.799 6.226 1.00 85.06 83 THR A CA 1
ATOM 659 C C . THR A 1 83 ? -11.977 -8.524 5.321 1.00 85.06 83 THR A C 1
ATOM 661 O O . THR A 1 83 ? -12.028 -8.813 4.125 1.00 85.06 83 THR A O 1
ATOM 664 N N . ALA A 1 84 ? -10.897 -7.981 5.889 1.00 92.00 84 ALA A N 1
ATOM 665 C CA . ALA A 1 84 ? -9.680 -7.560 5.206 1.00 92.00 84 ALA A CA 1
ATOM 666 C C . ALA A 1 84 ? -8.560 -7.267 6.231 1.00 92.00 84 ALA A C 1
ATOM 668 O O . ALA 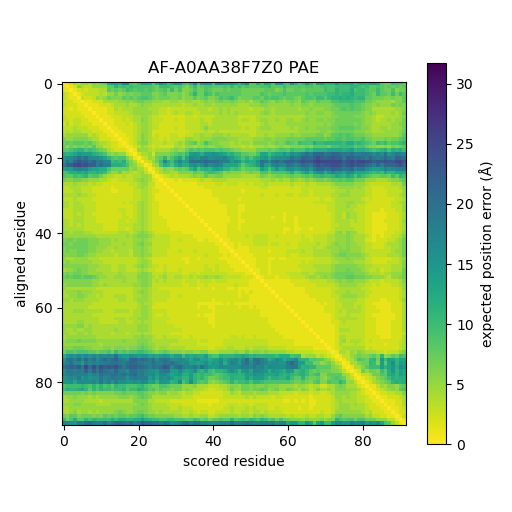A 1 84 ? -8.762 -7.396 7.437 1.00 92.00 84 ALA A O 1
ATOM 669 N N . HIS A 1 85 ? -7.360 -6.908 5.760 1.00 93.06 85 HIS A N 1
ATOM 670 C CA . HIS A 1 85 ? -6.147 -6.799 6.588 1.00 93.06 85 HIS A CA 1
ATOM 671 C C . HIS A 1 85 ? -5.547 -5.384 6.663 1.00 93.06 85 HIS A C 1
ATOM 673 O O . HIS A 1 85 ? -4.635 -5.151 7.457 1.00 93.06 85 HIS A O 1
ATOM 679 N N . LEU A 1 86 ? -6.005 -4.443 5.833 1.00 96.06 86 LEU A N 1
ATOM 680 C CA . LEU A 1 86 ? -5.553 -3.055 5.876 1.00 96.06 86 LEU A CA 1
ATOM 681 C C . LEU A 1 86 ? -6.175 -2.348 7.081 1.00 96.06 86 LEU A C 1
ATOM 683 O O . LEU A 1 86 ? -7.387 -2.220 7.152 1.00 96.06 86 LEU A O 1
ATOM 687 N N . MET A 1 87 ? -5.358 -1.834 7.993 1.00 94.75 87 MET A N 1
ATOM 688 C CA . MET A 1 87 ? -5.825 -1.071 9.152 1.00 94.75 87 MET A CA 1
ATOM 689 C C . MET A 1 87 ? -5.087 0.256 9.237 1.00 94.75 87 MET A C 1
ATOM 691 O O . MET A 1 87 ? -3.891 0.327 8.935 1.00 94.75 87 MET A O 1
ATOM 695 N N . SER A 1 88 ? -5.785 1.294 9.691 1.00 94.81 88 SER A N 1
ATOM 696 C CA . SER A 1 88 ? -5.133 2.541 10.083 1.00 94.81 88 SER A CA 1
ATOM 697 C C . SER A 1 88 ? -4.122 2.275 11.194 1.00 94.81 88 SER A C 1
ATOM 699 O O . SER A 1 88 ? -4.408 1.578 12.168 1.00 94.81 88 SER A O 1
ATOM 701 N N . SER A 1 89 ? -2.916 2.828 11.051 1.00 92.75 89 SER A N 1
ATOM 702 C CA . SER A 1 89 ? -1.913 2.742 12.110 1.00 92.75 89 SER A CA 1
ATOM 703 C C . SER A 1 89 ? -2.422 3.493 13.346 1.00 92.75 89 SER A C 1
ATOM 705 O O . SER A 1 89 ? -2.813 4.652 13.204 1.00 92.75 89 SER A O 1
ATOM 707 N N . PRO A 1 90 ? -2.357 2.908 14.556 1.00 90.38 90 PRO 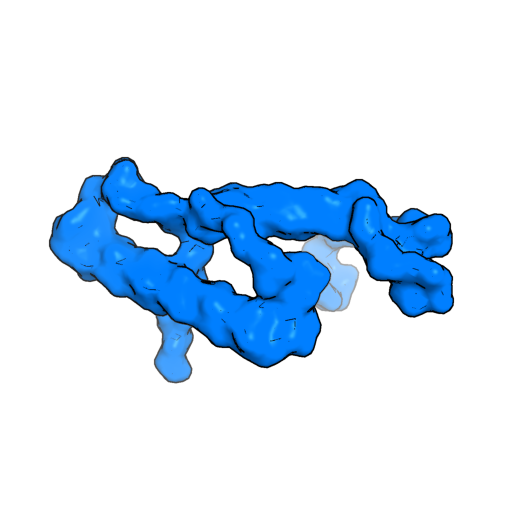A N 1
ATOM 708 C CA . PRO A 1 90 ? -2.899 3.509 15.774 1.00 90.38 90 PRO A CA 1
ATOM 709 C C . PRO A 1 90 ? -1.946 4.563 16.354 1.00 90.38 90 PRO A C 1
ATOM 711 O O . PRO A 1 90 ? -1.409 4.416 17.452 1.00 90.38 90 PRO A O 1
ATOM 714 N N . VAL A 1 91 ? -1.685 5.612 15.580 1.00 90.19 91 VAL A N 1
ATOM 715 C CA . VAL A 1 91 ? -0.933 6.789 16.018 1.00 90.19 91 VAL A CA 1
ATOM 716 C C . VAL A 1 91 ? -1.907 7.868 16.476 1.00 90.19 91 VAL A C 1
ATOM 718 O O . VAL A 1 91 ? -2.967 8.048 15.881 1.00 90.19 91 VAL A O 1
ATOM 721 N N . GLN A 1 92 ? -1.545 8.546 17.562 1.00 55.69 92 GLN A N 1
ATOM 722 C CA . GLN A 1 92 ? -2.293 9.665 18.134 1.00 55.69 92 GLN A CA 1
ATOM 723 C C . GLN A 1 92 ? -1.796 10.998 17.580 1.00 55.69 92 GLN A C 1
ATOM 725 O O . GLN A 1 92 ? -0.560 11.130 17.412 1.00 55.69 92 GLN A O 1
#

Organism: Taxus chinensis (NCBI:txid29808)

Mean predicted aligned error: 5.45 Å

Radius of gyration: 17.33 Å; Cα contacts (8 Å, |Δi|>4): 70; chains: 1; bounding box: 44×28×44 Å

Solvent-accessible surface area (backbone atoms only — not comparable to full-atom values): 5826 Å² total; per-residue (Å²): 140,77,78,80,73,69,91,82,88,86,87,89,86,84,55,88,91,39,35,83,86,86,43,83,42,78,36,73,68,41,54,51,52,53,50,52,47,29,67,29,56,60,53,87,58,78,49,68,82,39,69,87,38,70,65,29,48,49,53,54,48,53,48,11,48,51,42,37,53,44,53,75,34,85,72,27,76,47,68,88,67,58,79,48,69,43,51,56,76,96,72,135

pLDDT: mean 89.22, std 10.33, range [54.66, 97.69]

Foldseek 3Di:
DPCVPDDDDDDDDDDPVQDPPPDPNCDPVLVVQQVVVCQAQVDHDPLSSPCVDPVSVVVLQVSQPVLQCCCPDPVVVPVVPRSGHRHDDPDD

Nearest PDB structures (foldseek):
  6kz8-assembly2_B  TM=9.092E-01  e=1.369E-03  Arabidopsis thaliana
  6kz9-assembly1_A  TM=9.208E-01  e=5.372E-03  Arabidopsis thaliana

Sequence (92 aa):
MDGARDSEIAMGAYKPLHTYMDVSPQGKIHGFIISLWYEHMGILLDDFLHPNNTQCMGVVNEIGEKIWNEFISEEGLDMRNLTAHLMSSPVQ